Protein AF-A0A359GSI5-F1 (afdb_monomer)

pLDDT: mean 91.95, std 5.41, range [62.69, 98.25]

Sequence (83 aa):
MNTAMRTIIIIACLLLIPFTAVATAAIKQRFADGPNRVFSGGPLISGEIYSGPEPDWSFVNTIPTIELQLVDPPRSRVIWTAE

Mean predicted aligned error: 5.72 Å

Solvent-accessible surface area (backbone atoms only — not comparable to full-atom values): 5101 Å² total; per-residue (Å²): 133,58,71,68,58,53,52,53,51,53,52,51,57,59,53,46,53,62,49,53,50,51,53,51,50,57,58,53,31,45,72,28,73,38,43,60,102,85,45,55,9,8,54,63,79,82,75,85,81,88,82,73,77,88,72,85,63,72,68,54,81,78,43,68,60,50,78,46,64,42,87,80,72,54,32,13,39,79,45,70,56,81,134

Foldseek 3Di:
DDPVVVVVVVVVVVVVVVVVVVVVVQVVQCDDQAHDPPHWHHAHDDDDDDPDPDDPPPVVVVPQWDWDFDPPPGIIDIDGDDD

Radius of gyration: 21.41 Å; Cα contacts (8 Å, |Δi|>4): 87; chains: 1; bounding box: 51×22×65 Å

Structure (mmCIF, N/CA/C/O backbone):
data_AF-A0A359GSI5-F1
#
_entry.id   AF-A0A359GSI5-F1
#
loop_
_atom_site.group_PDB
_atom_site.id
_atom_site.type_symbol
_atom_site.label_atom_id
_atom_site.label_alt_id
_atom_site.label_comp_id
_atom_site.label_asym_id
_atom_site.label_entity_id
_atom_site.label_seq_id
_atom_site.pdbx_PDB_ins_code
_atom_site.Cartn_x
_atom_site.Cartn_y
_atom_site.Cartn_z
_atom_site.occupancy
_atom_site.B_iso_or_equiv
_atom_site.auth_seq_id
_atom_site.auth_comp_id
_atom_site.auth_asym_id
_atom_site.auth_atom_id
_atom_site.pdbx_PDB_model_num
ATOM 1 N N . MET A 1 1 ? 26.847 4.825 -36.032 1.00 62.69 1 MET A N 1
ATOM 2 C CA . MET A 1 1 ? 25.537 4.437 -35.462 1.00 62.69 1 MET A CA 1
ATOM 3 C C . MET A 1 1 ? 24.447 4.836 -36.445 1.00 62.69 1 MET A C 1
ATOM 5 O O . MET A 1 1 ? 24.307 6.025 -36.709 1.00 62.69 1 MET A O 1
ATOM 9 N N . ASN A 1 2 ? 23.733 3.866 -37.021 1.00 88.88 2 ASN A N 1
ATOM 10 C CA . ASN A 1 2 ? 22.697 4.129 -38.028 1.00 88.88 2 ASN A CA 1
ATOM 11 C C . ASN A 1 2 ? 21.530 4.920 -37.417 1.00 88.88 2 ASN A C 1
ATOM 13 O O . ASN A 1 2 ? 21.234 4.775 -36.231 1.00 88.88 2 ASN A O 1
ATOM 17 N N . THR A 1 3 ? 20.855 5.746 -38.215 1.00 91.94 3 THR A N 1
ATOM 18 C CA . THR A 1 3 ? 19.724 6.586 -37.773 1.00 91.94 3 THR A CA 1
ATOM 19 C C . THR A 1 3 ? 18.624 5.772 -37.089 1.00 91.94 3 THR A C 1
ATOM 21 O O . THR A 1 3 ? 18.172 6.161 -36.018 1.00 91.94 3 THR A O 1
ATOM 24 N N . ALA A 1 4 ? 18.293 4.589 -37.616 1.00 92.06 4 ALA A N 1
ATOM 25 C CA . ALA A 1 4 ? 17.346 3.656 -37.000 1.00 92.06 4 ALA A CA 1
ATOM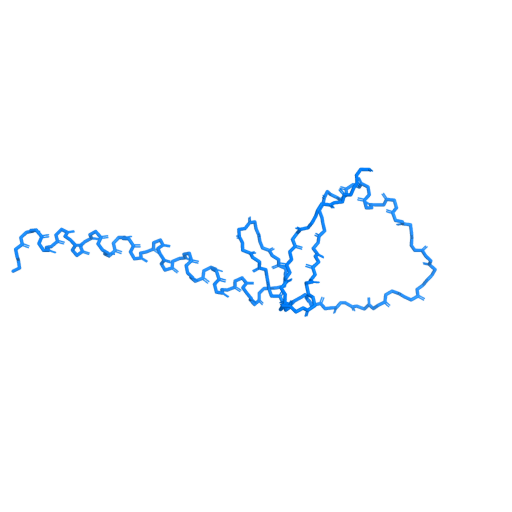 26 C C . ALA A 1 4 ? 17.743 3.243 -35.568 1.00 92.06 4 ALA A C 1
ATOM 28 O O . ALA A 1 4 ? 16.913 3.240 -34.664 1.00 92.06 4 ALA A O 1
ATOM 29 N N . MET A 1 5 ? 19.029 2.966 -35.337 1.00 93.56 5 MET A N 1
ATOM 30 C CA . MET A 1 5 ? 19.553 2.599 -34.017 1.00 93.56 5 MET A CA 1
ATOM 31 C C . MET A 1 5 ? 19.451 3.765 -33.026 1.00 93.56 5 MET A C 1
ATOM 33 O O . MET A 1 5 ? 19.100 3.553 -31.869 1.00 93.56 5 MET A O 1
ATOM 37 N N . ARG A 1 6 ? 19.679 5.006 -33.482 1.00 94.56 6 ARG A N 1
ATOM 38 C CA . ARG A 1 6 ? 19.493 6.211 -32.650 1.00 94.56 6 ARG A CA 1
ATOM 39 C C . ARG A 1 6 ? 18.038 6.364 -32.226 1.00 94.56 6 ARG A C 1
ATOM 41 O O . ARG A 1 6 ? 17.777 6.606 -31.053 1.00 94.56 6 ARG A O 1
ATOM 48 N N . THR A 1 7 ? 17.107 6.195 -33.163 1.00 96.62 7 THR A N 1
ATOM 49 C CA . THR A 1 7 ? 15.669 6.309 -32.891 1.00 96.62 7 THR A CA 1
ATOM 50 C C . THR A 1 7 ? 15.202 5.258 -31.888 1.00 96.62 7 THR A C 1
ATOM 52 O O . THR A 1 7 ? 14.497 5.599 -30.943 1.00 96.62 7 THR A O 1
ATOM 55 N N . ILE A 1 8 ? 15.647 4.004 -32.030 1.00 96.69 8 ILE A N 1
ATOM 56 C CA . ILE A 1 8 ? 15.322 2.927 -31.080 1.00 96.69 8 ILE A CA 1
ATOM 57 C C . ILE A 1 8 ? 15.823 3.264 -29.674 1.00 96.69 8 ILE A C 1
ATOM 59 O O . ILE A 1 8 ? 15.069 3.134 -28.714 1.00 96.69 8 ILE A O 1
ATOM 63 N N . ILE A 1 9 ? 17.066 3.738 -29.547 1.00 96.44 9 ILE A N 1
ATOM 64 C CA . ILE A 1 9 ? 17.640 4.110 -28.246 1.00 96.44 9 ILE A CA 1
ATOM 65 C C . ILE A 1 9 ? 16.836 5.244 -27.604 1.00 96.44 9 ILE A C 1
ATOM 67 O O . ILE A 1 9 ? 16.514 5.163 -26.423 1.00 96.44 9 ILE A O 1
ATOM 71 N N . ILE A 1 10 ? 16.465 6.272 -28.372 1.00 96.69 10 ILE A N 1
ATOM 72 C CA . ILE A 1 10 ? 15.665 7.391 -27.855 1.00 96.69 10 ILE A CA 1
ATOM 73 C C . ILE A 1 10 ? 14.310 6.892 -27.345 1.00 96.69 10 ILE A C 1
ATOM 75 O O . ILE A 1 10 ? 13.921 7.232 -26.231 1.00 96.69 10 ILE A O 1
ATOM 79 N N . ILE A 1 11 ? 13.614 6.051 -28.114 1.00 97.62 11 ILE A N 1
ATOM 80 C CA . ILE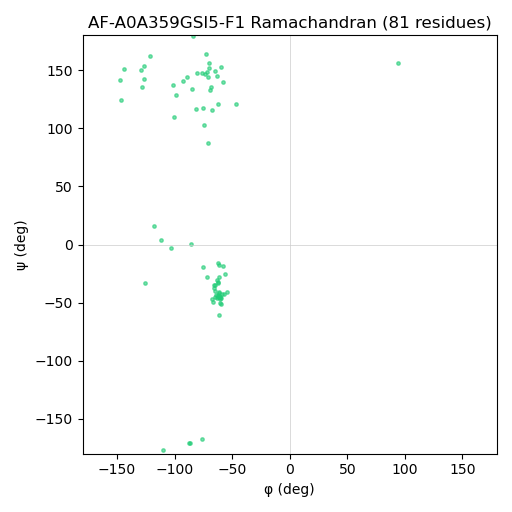 A 1 11 ? 12.326 5.479 -27.696 1.00 97.62 11 ILE A CA 1
ATOM 81 C C . ILE A 1 11 ? 12.496 4.637 -26.427 1.00 97.62 11 ILE A C 1
ATOM 83 O O . ILE A 1 11 ? 11.721 4.791 -25.486 1.00 97.62 11 ILE A O 1
ATOM 87 N N . ALA A 1 12 ? 13.527 3.792 -26.363 1.00 97.50 12 ALA A N 1
ATOM 88 C CA . ALA A 1 12 ? 13.807 2.976 -25.186 1.00 97.50 12 ALA A CA 1
ATOM 89 C C . ALA A 1 12 ? 14.072 3.839 -23.941 1.00 97.50 12 ALA A C 1
ATOM 91 O O . ALA A 1 12 ? 13.497 3.582 -22.885 1.00 97.50 12 ALA A O 1
ATOM 92 N N . CYS A 1 13 ? 14.875 4.901 -24.065 1.00 96.69 13 CYS A N 1
ATOM 93 C CA . CYS A 1 13 ? 15.118 5.851 -22.979 1.00 96.69 13 CYS A CA 1
ATOM 94 C C . CYS A 1 13 ? 13.834 6.560 -22.534 1.00 96.69 13 CYS A C 1
ATOM 96 O O . CYS A 1 13 ? 13.605 6.698 -21.335 1.00 96.69 13 CYS A O 1
ATOM 98 N N . LEU A 1 14 ? 12.981 6.975 -23.475 1.00 98.00 14 LEU A N 1
ATOM 99 C CA . LEU A 1 14 ? 11.709 7.624 -23.154 1.00 98.00 14 LEU A CA 1
ATOM 100 C C . LEU A 1 14 ? 10.748 6.679 -22.428 1.00 98.00 14 LEU A C 1
ATOM 102 O O . LEU A 1 14 ? 10.099 7.105 -21.478 1.00 98.00 14 LEU A O 1
ATOM 106 N N . LEU A 1 15 ? 10.683 5.404 -22.821 1.00 98.25 15 LEU A N 1
ATOM 107 C CA . LEU A 1 15 ? 9.849 4.392 -22.159 1.00 98.25 15 LEU A CA 1
ATOM 108 C C . LEU A 1 15 ? 10.385 3.976 -20.785 1.00 98.25 15 LEU A C 1
ATOM 110 O O . LEU A 1 15 ? 9.607 3.609 -19.902 1.00 98.25 15 LEU A O 1
ATOM 114 N N . LEU A 1 16 ? 11.698 4.066 -20.574 1.00 97.88 16 LEU A N 1
ATOM 115 C CA . LEU A 1 16 ? 12.318 3.754 -19.290 1.00 97.88 16 LEU A CA 1
ATOM 116 C C . LEU A 1 16 ? 11.817 4.684 -18.172 1.00 97.88 16 LEU A C 1
ATOM 118 O O . LEU A 1 16 ? 11.680 4.253 -17.028 1.00 97.88 16 LEU A O 1
ATOM 122 N N . ILE A 1 17 ? 11.503 5.942 -18.492 1.00 97.31 17 ILE A N 1
ATOM 123 C CA . ILE A 1 17 ? 11.045 6.948 -17.521 1.00 97.31 17 ILE A CA 1
ATOM 124 C C . ILE A 1 17 ? 9.721 6.535 -16.843 1.00 97.31 17 ILE A C 1
ATOM 126 O O . ILE A 1 17 ? 9.719 6.354 -15.624 1.00 97.31 17 ILE A O 1
ATOM 130 N N . PRO A 1 18 ? 8.595 6.335 -17.560 1.00 97.38 18 PRO A N 1
ATOM 131 C CA . PRO A 1 18 ? 7.351 5.914 -16.920 1.00 97.38 18 PRO A CA 1
ATOM 132 C C . PRO A 1 18 ? 7.470 4.517 -16.304 1.00 97.38 18 PRO A C 1
ATOM 134 O O . PRO A 1 18 ? 6.908 4.273 -15.238 1.00 97.38 18 PRO A O 1
ATOM 137 N N . PHE A 1 19 ? 8.236 3.611 -16.921 1.00 97.75 19 PHE A N 1
ATOM 138 C CA . PHE A 1 19 ? 8.444 2.268 -16.383 1.00 97.75 19 PHE A CA 1
ATOM 139 C C . PHE A 1 19 ? 9.092 2.304 -14.994 1.00 97.75 19 PHE A C 1
ATOM 141 O O . PHE A 1 19 ? 8.577 1.720 -14.039 1.00 97.75 19 PHE A O 1
ATOM 148 N N . THR A 1 20 ? 10.199 3.035 -14.860 1.00 97.38 20 THR A N 1
ATOM 149 C CA . THR A 1 20 ? 10.906 3.177 -13.581 1.00 97.38 20 THR A CA 1
ATOM 15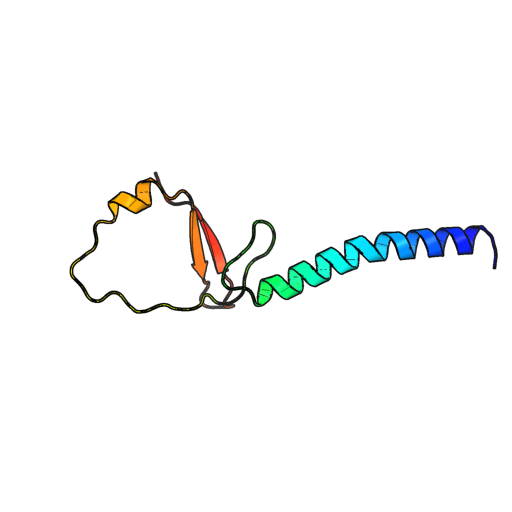0 C C . THR A 1 20 ? 10.075 3.927 -12.546 1.00 97.38 20 THR A C 1
ATOM 152 O O . THR A 1 20 ? 10.105 3.551 -11.373 1.00 97.38 20 THR A O 1
ATOM 155 N N . ALA A 1 21 ? 9.278 4.919 -12.955 1.00 96.44 21 ALA A N 1
ATOM 156 C CA . ALA A 1 21 ? 8.356 5.618 -12.062 1.00 96.44 21 ALA A CA 1
ATOM 157 C C . ALA A 1 21 ? 7.313 4.666 -11.452 1.00 96.44 21 ALA A C 1
ATOM 159 O O . ALA A 1 21 ? 7.163 4.617 -10.229 1.00 96.44 21 ALA A O 1
ATOM 160 N N . VAL A 1 22 ? 6.644 3.856 -12.281 1.00 96.19 22 VAL A N 1
ATOM 161 C CA . VAL A 1 22 ? 5.641 2.877 -11.827 1.00 96.19 22 VAL A CA 1
ATOM 162 C C . VAL A 1 22 ? 6.279 1.797 -10.955 1.00 96.19 22 VAL A C 1
ATOM 164 O O . VAL A 1 22 ? 5.759 1.494 -9.882 1.00 96.19 22 VAL A O 1
ATOM 167 N N . ALA A 1 23 ? 7.426 1.250 -11.369 1.00 96.00 23 ALA A N 1
ATOM 168 C CA . ALA A 1 23 ? 8.138 0.232 -10.599 1.00 96.00 23 ALA A CA 1
ATOM 169 C C . ALA A 1 23 ? 8.554 0.756 -9.215 1.00 96.00 23 ALA A C 1
ATOM 171 O O . ALA A 1 23 ? 8.323 0.098 -8.201 1.00 96.00 23 ALA A O 1
ATOM 172 N N . THR A 1 24 ? 9.101 1.972 -9.159 1.00 95.88 24 THR A N 1
ATOM 173 C CA . THR A 1 24 ? 9.503 2.607 -7.897 1.00 95.88 24 THR A CA 1
ATOM 174 C C . THR A 1 24 ? 8.295 2.863 -6.998 1.00 95.88 24 THR A C 1
ATOM 176 O O . THR A 1 24 ? 8.361 2.586 -5.802 1.00 95.88 24 THR A O 1
ATOM 179 N N . ALA A 1 25 ? 7.180 3.350 -7.552 1.00 94.25 25 ALA A N 1
ATOM 180 C CA . ALA A 1 25 ? 5.949 3.576 -6.796 1.00 94.25 25 ALA A CA 1
ATOM 181 C C . ALA A 1 25 ? 5.384 2.272 -6.211 1.00 94.25 25 ALA A C 1
ATOM 183 O O . ALA A 1 25 ? 5.051 2.223 -5.028 1.00 94.25 25 ALA A O 1
ATOM 184 N N . ALA A 1 26 ? 5.344 1.201 -7.008 1.00 92.88 26 ALA A N 1
ATOM 185 C CA . ALA A 1 26 ? 4.873 -0.108 -6.567 1.00 92.88 26 ALA A CA 1
ATOM 186 C C . ALA A 1 26 ? 5.732 -0.680 -5.429 1.00 92.88 26 ALA A C 1
ATOM 188 O O . ALA A 1 26 ? 5.198 -1.248 -4.479 1.00 92.88 26 ALA A O 1
ATOM 189 N N . ILE A 1 27 ? 7.058 -0.523 -5.506 1.00 94.00 27 ILE A N 1
ATOM 190 C CA . ILE A 1 27 ? 7.976 -0.979 -4.453 1.00 94.00 27 ILE A CA 1
ATOM 191 C C . ILE A 1 27 ? 7.783 -0.152 -3.184 1.00 94.00 27 ILE A C 1
ATOM 193 O O . ILE A 1 27 ? 7.646 -0.732 -2.112 1.00 94.00 27 ILE A O 1
ATOM 197 N N . LYS A 1 28 ? 7.722 1.181 -3.296 1.00 93.69 28 LYS A N 1
ATOM 198 C CA . LYS A 1 28 ? 7.507 2.064 -2.141 1.00 93.69 28 LYS A CA 1
ATOM 199 C C . LYS A 1 28 ? 6.197 1.756 -1.418 1.00 93.69 28 LYS A C 1
ATOM 201 O O . LYS A 1 28 ? 6.201 1.685 -0.195 1.00 93.69 28 LYS A O 1
ATOM 206 N N . GLN A 1 29 ? 5.108 1.509 -2.153 1.00 93.44 29 GLN A N 1
ATOM 207 C CA . GLN A 1 29 ? 3.808 1.243 -1.530 1.00 93.44 29 GLN A CA 1
ATOM 208 C C . GLN A 1 29 ? 3.814 -0.017 -0.655 1.00 93.44 29 GLN A C 1
ATOM 210 O O . GLN A 1 29 ? 3.149 -0.043 0.371 1.00 93.44 29 GLN A O 1
ATOM 215 N N . ARG A 1 30 ? 4.603 -1.044 -0.994 1.00 88.56 30 ARG A N 1
ATOM 216 C CA . ARG A 1 30 ? 4.680 -2.284 -0.197 1.00 88.56 30 ARG A CA 1
ATOM 217 C C . ARG A 1 30 ? 5.200 -2.085 1.228 1.00 88.56 30 ARG A C 1
ATOM 219 O O . ARG A 1 30 ? 5.057 -2.991 2.039 1.00 88.56 30 ARG A O 1
ATOM 226 N N . PHE A 1 31 ? 5.814 -0.940 1.511 1.00 90.62 31 PHE A N 1
ATOM 227 C CA . PHE A 1 31 ? 6.307 -0.566 2.837 1.00 90.62 31 PHE A CA 1
ATOM 228 C C . PHE A 1 31 ? 5.516 0.596 3.449 1.00 90.62 31 PHE A C 1
ATOM 230 O O . PHE A 1 31 ? 5.888 1.089 4.508 1.00 90.62 31 PHE A O 1
ATOM 237 N N . ALA A 1 32 ? 4.465 1.059 2.7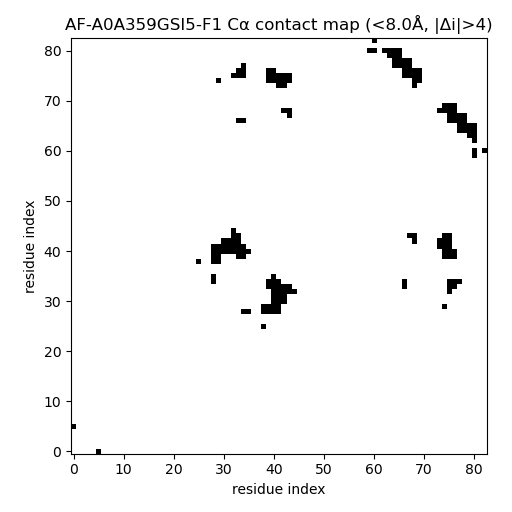72 1.00 92.38 32 ALA A N 1
ATOM 238 C CA . ALA A 1 32 ? 3.576 2.081 3.294 1.00 92.38 32 ALA A CA 1
ATOM 239 C C . ALA A 1 32 ? 2.558 1.462 4.259 1.00 92.38 32 ALA A C 1
ATOM 241 O O . ALA A 1 32 ? 2.120 0.324 4.065 1.00 92.38 32 ALA A O 1
ATOM 242 N N . ASP A 1 33 ? 2.178 2.250 5.258 1.00 91.75 33 ASP A N 1
ATOM 243 C CA . ASP A 1 33 ? 1.050 1.970 6.136 1.00 91.75 33 ASP A CA 1
ATOM 244 C C . ASP A 1 33 ? -0.243 2.243 5.358 1.00 91.75 33 ASP A C 1
ATOM 246 O O . ASP A 1 33 ? -0.574 3.394 5.074 1.00 91.75 33 ASP A O 1
ATOM 250 N N . GLY A 1 34 ? -0.891 1.171 4.905 1.00 90.44 34 GLY A N 1
ATOM 251 C CA . GLY A 1 34 ? -2.110 1.243 4.102 1.00 90.44 34 GLY A CA 1
ATOM 252 C C . GLY A 1 34 ? -1.900 1.204 2.576 1.00 90.44 34 GLY A C 1
ATOM 253 O O . GLY A 1 34 ? -0.817 1.493 2.040 1.00 90.44 34 GLY A O 1
ATOM 254 N N . PRO A 1 35 ? -2.925 0.777 1.817 1.00 92.25 35 PRO A N 1
ATOM 255 C CA . PRO A 1 35 ? -2.922 0.784 0.360 1.00 92.25 35 PRO A CA 1
ATOM 256 C C . PRO A 1 35 ? -3.052 2.198 -0.214 1.00 92.25 35 PRO A C 1
ATOM 258 O O . PRO A 1 35 ? -3.492 3.136 0.437 1.00 92.25 35 PRO A O 1
ATOM 261 N N . ASN A 1 36 ? -2.731 2.341 -1.498 1.00 89.44 36 ASN A N 1
ATOM 262 C CA . ASN A 1 36 ? -3.170 3.494 -2.279 1.00 89.44 36 ASN A CA 1
ATOM 263 C C . ASN A 1 36 ? -4.211 3.051 -3.315 1.00 89.44 36 ASN A C 1
ATOM 265 O O . ASN A 1 36 ? -4.577 1.879 -3.403 1.00 89.44 36 ASN A O 1
ATOM 269 N N . ARG A 1 37 ? -4.666 3.985 -4.154 1.00 83.00 37 ARG A N 1
ATOM 270 C CA . ARG A 1 37 ? -5.692 3.735 -5.181 1.00 83.00 37 ARG A CA 1
ATOM 271 C C . ARG A 1 37 ? -5.354 2.631 -6.200 1.00 83.00 37 ARG A C 1
ATOM 273 O O . ARG A 1 37 ? -6.248 2.181 -6.906 1.00 83.00 37 ARG A O 1
ATOM 280 N N . VAL A 1 38 ? -4.083 2.254 -6.333 1.00 86.94 38 VAL A N 1
ATOM 281 C CA . VAL A 1 38 ? -3.538 1.396 -7.401 1.00 86.94 38 VAL A CA 1
ATOM 282 C C . VAL A 1 38 ? -2.770 0.186 -6.853 1.00 86.94 38 VAL A C 1
ATOM 284 O O . VAL A 1 38 ? -2.791 -0.878 -7.467 1.00 86.94 38 VAL A O 1
ATOM 287 N N . PHE A 1 39 ? -2.103 0.312 -5.704 1.00 91.12 39 PHE A N 1
ATOM 288 C CA . PHE A 1 39 ? -1.250 -0.730 -5.131 1.00 91.12 39 PHE A CA 1
ATOM 289 C C . PHE A 1 39 ? -1.642 -1.051 -3.687 1.00 91.12 39 PHE A C 1
ATOM 291 O O . PHE A 1 39 ? -1.950 -0.155 -2.901 1.00 91.12 39 PHE A O 1
ATOM 298 N N . SER A 1 40 ? -1.567 -2.335 -3.324 1.00 91.44 40 SER A N 1
ATOM 299 C CA . SER A 1 40 ? -1.666 -2.768 -1.926 1.00 91.44 40 SER A CA 1
ATOM 300 C C . SER A 1 40 ? -0.517 -2.207 -1.095 1.00 91.44 40 SER A C 1
ATOM 302 O O . SER A 1 40 ? 0.611 -2.102 -1.589 1.00 91.44 40 SER A O 1
ATOM 304 N N . GLY A 1 41 ? -0.816 -1.888 0.160 1.00 93.12 41 GLY A N 1
ATOM 305 C CA . GLY A 1 41 ? 0.169 -1.430 1.125 1.00 93.12 41 GLY A CA 1
ATOM 306 C C . GL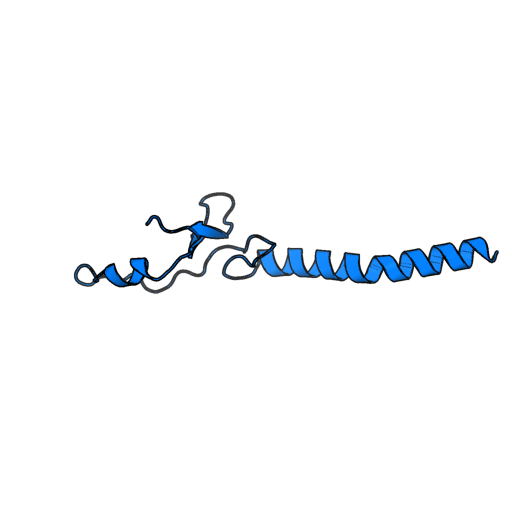Y A 1 41 ? 0.897 -2.574 1.811 1.00 93.12 41 GLY A C 1
ATOM 307 O O . GLY A 1 41 ? 0.624 -3.759 1.570 1.00 93.12 41 GLY A O 1
ATOM 308 N N . GLY A 1 42 ? 1.815 -2.192 2.688 1.00 92.31 42 GLY A N 1
ATOM 309 C CA . GLY A 1 42 ? 2.452 -3.093 3.634 1.00 92.31 42 GLY A CA 1
ATOM 310 C C . GLY A 1 42 ? 1.542 -3.451 4.813 1.00 92.31 42 GLY A C 1
ATOM 311 O O . GLY A 1 42 ? 0.328 -3.203 4.766 1.00 92.31 42 GLY A O 1
ATOM 312 N N . PRO A 1 43 ? 2.123 -4.055 5.860 1.00 93.06 43 PRO A N 1
ATOM 313 C CA . PRO A 1 43 ? 1.449 -4.258 7.135 1.00 93.06 43 PRO A CA 1
ATOM 314 C C . PRO A 1 43 ? 0.987 -2.918 7.721 1.00 93.06 43 PRO A C 1
ATOM 316 O O . PRO A 1 43 ? 1.718 -1.932 7.638 1.00 93.06 43 PRO A O 1
ATOM 319 N N . LEU A 1 44 ? -0.209 -2.904 8.305 1.00 93.44 44 LEU A N 1
ATOM 320 C CA . LEU A 1 44 ? -0.736 -1.752 9.021 1.00 93.44 44 LEU A CA 1
ATOM 321 C C . LEU A 1 44 ? 0.015 -1.558 10.338 1.00 93.44 44 LEU A C 1
ATOM 323 O O . LEU A 1 44 ? 0.380 -2.526 11.014 1.00 93.44 44 LEU A O 1
ATOM 327 N N . ILE A 1 45 ? 0.219 -0.302 10.718 1.00 92.38 45 ILE A N 1
ATOM 328 C CA . ILE A 1 45 ? 0.768 0.044 12.027 1.00 92.38 45 ILE A CA 1
ATOM 329 C C . ILE A 1 45 ? -0.368 -0.005 13.052 1.00 92.38 45 ILE A C 1
ATOM 331 O O . ILE A 1 45 ? -1.328 0.760 12.985 1.00 92.38 45 ILE A O 1
ATOM 335 N N . SER A 1 46 ? -0.262 -0.909 14.025 1.00 88.62 46 SER A N 1
ATOM 336 C CA . SER A 1 46 ? -1.243 -1.004 15.107 1.00 88.62 46 SER A CA 1
ATOM 337 C C . SER A 1 46 ? -1.165 0.203 16.046 1.00 88.62 46 SER A C 1
ATOM 339 O O . SER A 1 46 ? -0.083 0.571 16.507 1.00 88.62 46 SER A O 1
ATOM 341 N N . GLY A 1 47 ? -2.326 0.780 16.363 1.00 88.31 47 GLY A N 1
ATOM 342 C CA . GLY A 1 47 ? -2.486 1.786 17.414 1.00 88.31 47 GLY A CA 1
ATOM 343 C C . GLY A 1 47 ? -2.732 1.180 18.800 1.00 88.31 47 GLY A C 1
ATOM 344 O O . GLY A 1 47 ? -2.641 -0.032 19.003 1.00 88.31 47 GLY A O 1
ATOM 345 N N . GLU A 1 48 ? -3.069 2.040 19.762 1.00 92.19 48 GLU A N 1
ATOM 346 C CA . GLU A 1 48 ? -3.496 1.619 21.099 1.00 92.19 48 GLU A CA 1
ATOM 347 C C . GLU A 1 48 ? -4.861 0.916 21.041 1.00 92.19 48 GLU A C 1
ATOM 349 O O . GLU A 1 48 ? -5.787 1.376 20.370 1.00 92.19 48 GLU A O 1
ATOM 354 N N . ILE A 1 49 ? -4.993 -0.209 21.750 1.00 90.38 49 ILE A N 1
ATOM 355 C CA . ILE A 1 49 ? -6.252 -0.954 21.815 1.00 90.38 49 ILE A CA 1
ATOM 356 C C . ILE A 1 49 ? -7.223 -0.210 22.731 1.00 90.38 49 ILE A C 1
ATOM 358 O O . ILE A 1 49 ? -6.999 -0.085 23.937 1.00 90.38 49 ILE A O 1
ATOM 362 N N . TYR A 1 50 ? -8.342 0.231 22.161 1.00 89.00 50 TYR A N 1
ATOM 36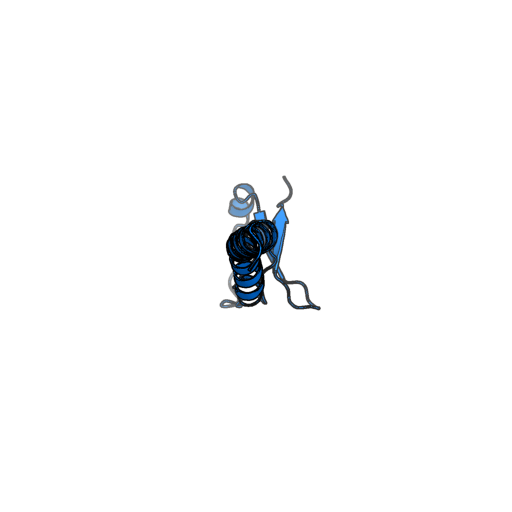3 C CA . TYR A 1 50 ? -9.431 0.816 22.929 1.00 89.00 50 TYR A CA 1
ATOM 364 C C . TYR A 1 50 ? -10.004 -0.211 23.919 1.00 89.00 50 TYR A C 1
ATOM 366 O O . TYR A 1 50 ? -10.470 -1.275 23.520 1.00 89.00 50 TYR A O 1
ATOM 374 N N . SER A 1 51 ? -9.956 0.116 25.214 1.00 94.12 51 SER A N 1
ATOM 375 C CA . SER A 1 51 ? -10.378 -0.767 26.318 1.00 94.12 51 SER A CA 1
ATOM 376 C C . SER A 1 5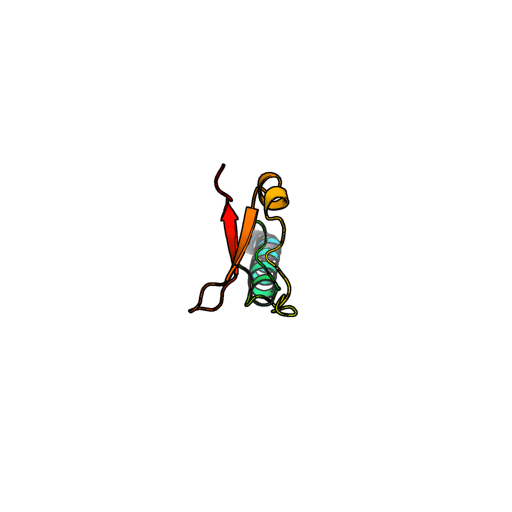1 ? -11.547 -0.195 27.141 1.00 94.12 51 SER A C 1
ATOM 378 O O . SER A 1 51 ? -11.769 -0.609 28.278 1.00 94.12 51 SER A O 1
ATOM 380 N N . GLY A 1 52 ? -12.255 0.807 26.609 1.00 94.06 52 GLY A N 1
ATOM 381 C CA . GLY A 1 52 ? -13.394 1.454 27.267 1.00 94.06 52 GLY A CA 1
ATOM 382 C C . GLY A 1 52 ? -14.744 0.768 26.997 1.00 94.06 52 GLY A C 1
ATOM 383 O O . GLY A 1 52 ? -14.780 -0.322 26.426 1.00 94.06 52 GLY A O 1
ATOM 384 N N . PRO A 1 53 ? -15.864 1.394 27.408 1.00 94.62 53 PRO A N 1
ATOM 385 C CA . PRO A 1 53 ? -17.213 0.963 27.031 1.00 94.62 53 PRO A CA 1
ATOM 386 C C . PRO A 1 53 ? -17.410 0.997 25.514 1.00 94.62 53 PRO A C 1
ATOM 388 O O . PRO A 1 53 ? -16.797 1.824 24.855 1.00 94.62 53 PRO A O 1
ATOM 391 N N . GLU A 1 54 ? -18.299 0.163 24.972 1.00 91.88 54 GLU A N 1
ATOM 392 C CA . GLU A 1 54 ? -18.568 0.107 23.527 1.00 91.88 54 GLU A CA 1
ATOM 393 C C . GLU A 1 54 ? -18.754 1.516 22.923 1.00 91.88 54 GLU A C 1
ATOM 395 O O . GLU A 1 54 ? -19.636 2.257 23.379 1.00 91.88 54 GLU A O 1
ATOM 400 N N . PRO A 1 55 ? -17.926 1.918 21.939 1.00 90.31 55 PRO A N 1
ATOM 401 C CA . PRO A 1 55 ? -18.062 3.224 21.319 1.00 90.31 55 PRO A CA 1
ATOM 402 C C . PRO A 1 55 ? -19.331 3.269 20.465 1.00 90.31 55 PRO A C 1
ATOM 404 O O . PRO A 1 55 ? -19.823 2.252 19.979 1.00 90.31 55 PRO A O 1
ATOM 407 N N . ASP A 1 56 ? -19.856 4.470 20.244 1.00 92.94 56 ASP A N 1
ATOM 408 C CA . ASP A 1 56 ? -20.903 4.647 19.244 1.00 92.94 56 ASP A CA 1
ATOM 409 C C . ASP A 1 56 ? -20.319 4.397 17.846 1.00 92.94 56 ASP A C 1
ATOM 411 O O . ASP A 1 56 ? -19.453 5.142 17.393 1.00 92.94 56 ASP A O 1
ATOM 415 N N . TRP A 1 57 ? -20.794 3.356 17.160 1.00 90.56 57 TRP A N 1
ATOM 416 C CA . TRP A 1 57 ? -20.373 3.001 15.802 1.00 90.56 57 TRP A CA 1
ATOM 417 C C . TRP A 1 57 ? -21.144 3.741 14.704 1.00 90.56 57 TRP A C 1
ATOM 419 O O . TRP A 1 57 ? -20.856 3.543 13.523 1.00 90.56 57 TRP A O 1
ATOM 429 N N . SER A 1 58 ? -22.092 4.619 15.055 1.00 92.12 58 SER A N 1
ATOM 430 C CA . SER A 1 58 ? -22.907 5.363 14.084 1.00 92.12 58 SER A CA 1
ATOM 431 C C . SER A 1 58 ? -22.076 6.185 13.089 1.00 92.12 58 SER A C 1
ATOM 433 O O . SER A 1 58 ? -22.510 6.400 11.957 1.00 92.12 58 SER A O 1
ATOM 435 N N . PHE A 1 59 ? -20.854 6.589 13.459 1.00 89.19 59 PHE A N 1
ATOM 436 C CA . PHE A 1 59 ? -19.946 7.325 12.574 1.00 89.19 59 PHE A CA 1
ATOM 437 C C . PHE A 1 59 ? -19.528 6.514 11.334 1.00 89.19 59 PHE A C 1
ATOM 439 O O . PHE A 1 59 ? -19.311 7.102 10.269 1.00 89.19 59 PHE A O 1
ATOM 446 N N . VAL A 1 60 ? -19.458 5.178 11.440 1.00 90.50 60 VAL A N 1
ATOM 447 C CA . VAL A 1 60 ? -19.068 4.283 10.335 1.00 90.50 60 VAL A CA 1
ATOM 448 C C . VAL A 1 60 ? -20.041 4.393 9.163 1.00 90.50 60 VAL A C 1
ATOM 450 O O . VAL A 1 60 ? -19.614 4.274 8.019 1.00 90.50 60 VAL A O 1
ATOM 453 N N . ASN A 1 61 ? -21.305 4.751 9.417 1.00 91.06 61 ASN A N 1
ATOM 454 C CA . ASN A 1 61 ? -22.327 4.945 8.380 1.00 91.06 61 ASN A CA 1
ATOM 455 C C . ASN A 1 61 ? -21.975 6.058 7.375 1.00 91.06 61 ASN A C 1
ATOM 457 O O . ASN A 1 61 ? -22.559 6.134 6.300 1.00 91.06 61 ASN A O 1
ATOM 461 N N . THR A 1 62 ? -21.037 6.946 7.720 1.00 92.44 62 THR A N 1
ATOM 462 C CA . THR A 1 62 ? -20.563 8.023 6.832 1.00 92.44 62 THR A CA 1
ATOM 463 C C . THR A 1 62 ? -19.195 7.739 6.210 1.00 92.44 62 THR A C 1
ATOM 465 O O . THR A 1 62 ? -18.706 8.527 5.400 1.00 92.44 62 THR A O 1
ATOM 468 N N . ILE A 1 63 ? -18.573 6.613 6.567 1.00 92.50 63 ILE A N 1
ATOM 469 C CA . ILE A 1 63 ? -17.270 6.191 6.062 1.00 92.50 63 ILE A CA 1
ATOM 470 C C . ILE A 1 63 ? -17.509 5.137 4.977 1.00 92.50 63 ILE A C 1
ATOM 472 O O . ILE A 1 63 ? -17.885 4.017 5.308 1.00 92.50 63 ILE A O 1
ATO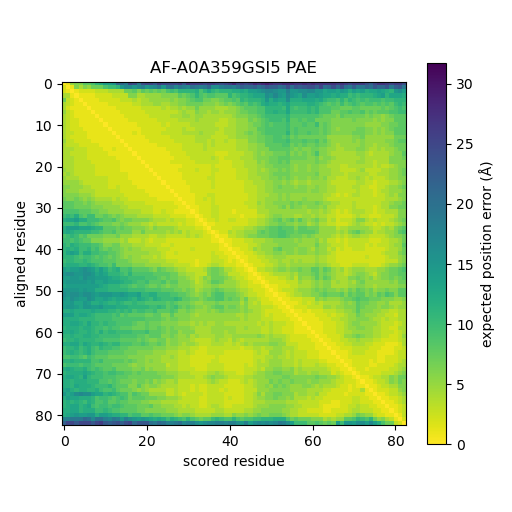M 476 N N . PRO A 1 64 ? -17.267 5.439 3.688 1.00 92.69 64 PRO A N 1
ATOM 477 C CA . PRO A 1 64 ? -17.575 4.514 2.591 1.00 92.69 64 PRO A CA 1
ATOM 478 C C . PRO A 1 64 ? -16.576 3.356 2.469 1.00 92.69 64 PRO A C 1
ATOM 480 O O . PRO A 1 64 ? -16.840 2.356 1.801 1.00 92.69 64 PRO A O 1
ATOM 483 N N . THR A 1 65 ? -15.386 3.513 3.049 1.00 92.75 65 THR A N 1
ATOM 484 C CA . THR A 1 65 ? -14.283 2.571 2.885 1.00 92.75 65 THR A CA 1
ATOM 485 C C . THR A 1 65 ? -13.430 2.487 4.135 1.00 92.75 65 THR A C 1
ATOM 487 O O . THR A 1 65 ? -13.114 3.517 4.727 1.00 92.75 65 THR A O 1
ATOM 490 N N . ILE A 1 66 ? -12.977 1.282 4.467 1.00 91.62 66 ILE A N 1
ATOM 491 C CA . ILE A 1 66 ? -12.019 1.038 5.549 1.00 91.62 66 ILE A CA 1
ATOM 492 C C . ILE A 1 66 ? -10.828 0.228 5.044 1.00 91.62 66 ILE A C 1
ATOM 494 O O . ILE A 1 66 ? -10.930 -0.530 4.075 1.00 91.62 66 ILE A O 1
ATOM 498 N N . GLU A 1 67 ? -9.686 0.395 5.703 1.00 92.56 67 GLU A N 1
ATOM 499 C CA . GLU A 1 67 ? -8.460 -0.333 5.393 1.00 92.56 67 GLU A CA 1
ATOM 500 C C . GLU A 1 67 ? -8.296 -1.513 6.345 1.00 92.56 67 GLU A C 1
ATOM 502 O O . GLU A 1 67 ? -8.367 -1.358 7.561 1.00 92.56 67 GLU A O 1
ATOM 507 N N . LEU A 1 68 ? -8.068 -2.700 5.787 1.00 92.25 68 LEU A N 1
ATOM 508 C CA . LEU A 1 68 ? -7.831 -3.924 6.547 1.00 92.25 68 LEU A CA 1
ATOM 509 C C . LEU A 1 68 ? -6.572 -4.628 6.052 1.00 92.25 68 LEU A C 1
ATOM 511 O O . LEU A 1 68 ? -6.229 -4.575 4.868 1.00 92.25 68 LEU A O 1
ATOM 515 N N . GLN A 1 69 ? -5.906 -5.337 6.959 1.00 92.81 69 GLN A N 1
ATOM 516 C CA . GLN A 1 69 ? -4.735 -6.154 6.664 1.00 92.81 69 GLN A CA 1
ATOM 517 C C . GLN A 1 69 ? -5.101 -7.644 6.573 1.00 92.81 69 GLN A C 1
ATOM 519 O O . GLN A 1 69 ? -5.821 -8.177 7.413 1.00 92.81 69 GLN A O 1
ATOM 524 N N . LEU A 1 70 ? -4.546 -8.335 5.573 1.00 91.44 70 LEU A N 1
ATOM 525 C CA . LEU A 1 70 ? -4.560 -9.798 5.490 1.00 91.44 70 LEU A CA 1
ATOM 526 C C . LEU A 1 70 ? -3.592 -10.425 6.502 1.00 91.44 70 LEU A C 1
ATOM 528 O O . LEU A 1 70 ? -2.512 -9.892 6.740 1.00 91.44 70 LEU A O 1
ATOM 532 N N . VAL A 1 71 ? -3.936 -11.597 7.038 1.00 91.44 71 VAL A N 1
ATOM 533 C CA . VAL A 1 71 ? -3.065 -12.318 7.984 1.00 91.44 71 VAL A CA 1
ATOM 534 C C . VAL A 1 71 ? -1.781 -12.797 7.299 1.00 91.44 71 VAL A C 1
ATOM 536 O O . VAL A 1 71 ? -0.688 -12.524 7.787 1.00 91.44 71 VAL A O 1
ATOM 539 N N . ASP A 1 72 ? -1.908 -13.458 6.144 1.00 90.69 72 ASP A N 1
ATOM 540 C CA . ASP A 1 72 ? -0.776 -13.951 5.357 1.00 90.69 72 ASP A CA 1
ATOM 541 C C . ASP A 1 72 ? -1.083 -13.890 3.844 1.00 90.69 72 ASP A C 1
ATOM 543 O O . ASP A 1 72 ? -2.103 -14.434 3.405 1.00 90.69 72 ASP A O 1
ATOM 547 N N . PRO A 1 73 ? -0.251 -13.222 3.018 1.00 90.06 73 PRO A N 1
ATOM 548 C CA . PRO A 1 73 ? 0.840 -12.324 3.411 1.00 90.06 73 PRO A CA 1
ATOM 549 C C . PRO A 1 73 ? 0.300 -11.016 4.015 1.00 90.06 73 PRO A C 1
ATOM 551 O O . PRO A 1 73 ? -0.771 -10.564 3.594 1.00 90.06 73 PRO A O 1
ATOM 554 N N . PRO A 1 74 ? 1.048 -10.353 4.920 1.00 91.06 74 PRO A N 1
ATOM 555 C CA . PRO A 1 74 ? 0.606 -9.139 5.601 1.00 91.06 74 PRO A CA 1
ATOM 556 C C . PRO A 1 74 ? 0.566 -7.949 4.636 1.00 91.06 74 PRO A C 1
ATOM 558 O O . PRO A 1 74 ? 1.536 -7.213 4.462 1.00 91.06 74 PRO A O 1
ATOM 561 N N . ARG A 1 75 ? -0.572 -7.802 3.954 1.00 90.88 75 ARG A N 1
ATOM 562 C CA . ARG A 1 75 ? -0.844 -6.747 2.973 1.00 90.88 75 ARG A CA 1
ATOM 563 C C . ARG A 1 75 ? -2.152 -6.059 3.300 1.00 90.88 75 ARG A C 1
ATOM 565 O O . ARG A 1 75 ? -3.156 -6.727 3.554 1.00 90.88 75 ARG A O 1
ATOM 572 N N . SER A 1 76 ? -2.140 -4.738 3.230 1.00 93.62 76 SER A N 1
ATOM 573 C CA . SER A 1 76 ? -3.312 -3.902 3.469 1.00 93.62 76 SER A CA 1
ATOM 574 C C . SER A 1 76 ? -4.114 -3.657 2.186 1.00 93.62 76 SER A C 1
ATOM 576 O O . SER A 1 76 ? -3.571 -3.581 1.073 1.00 93.62 76 SER A O 1
ATOM 578 N N . ARG A 1 77 ? -5.443 -3.603 2.328 1.00 90.69 77 ARG A N 1
ATOM 579 C CA . ARG A 1 77 ? -6.419 -3.418 1.246 1.00 90.69 77 ARG A CA 1
ATOM 580 C C . ARG A 1 77 ? -7.587 -2.559 1.719 1.00 90.69 77 ARG A C 1
ATOM 582 O O . ARG A 1 77 ? -7.953 -2.600 2.887 1.00 90.69 77 ARG A O 1
ATOM 589 N N . VAL A 1 78 ? -8.188 -1.842 0.775 1.00 92.00 78 VAL A N 1
ATOM 590 C CA . VAL A 1 78 ? -9.434 -1.107 0.992 1.00 92.00 78 VAL A CA 1
ATOM 591 C C . VAL A 1 78 ? -10.611 -2.055 0.790 1.00 92.00 78 VAL A C 1
ATOM 593 O O . VAL A 1 78 ? -10.642 -2.790 -0.203 1.00 92.00 78 VAL A O 1
ATOM 596 N N . ILE A 1 79 ? -11.569 -2.023 1.709 1.00 91.19 79 ILE A N 1
ATOM 597 C CA . ILE A 1 79 ? -12.886 -2.642 1.558 1.00 91.19 79 ILE A CA 1
ATOM 598 C C . ILE A 1 79 ? -13.981 -1.587 1.705 1.00 91.19 79 ILE A C 1
ATOM 600 O O . ILE A 1 79 ? -13.742 -0.505 2.241 1.00 91.19 79 ILE A O 1
ATOM 604 N N . TRP A 1 80 ? -15.178 -1.921 1.239 1.00 91.56 80 TRP A N 1
ATOM 605 C CA . TRP A 1 80 ? -16.359 -1.081 1.388 1.00 91.56 80 TRP A CA 1
A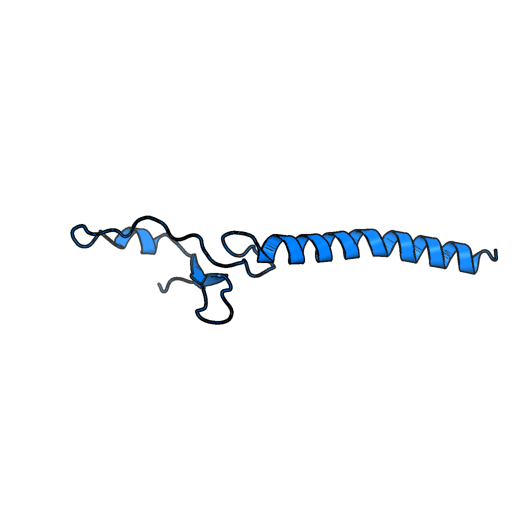TOM 606 C C . TRP A 1 80 ? -17.124 -1.461 2.645 1.00 91.56 80 TRP A C 1
ATOM 608 O O . TRP A 1 80 ? -17.235 -2.644 2.980 1.00 91.56 80 TRP A O 1
ATOM 618 N N . THR A 1 81 ? -17.636 -0.449 3.327 1.00 90.19 81 THR A N 1
ATOM 619 C CA . THR A 1 81 ? -18.639 -0.632 4.373 1.00 90.19 81 THR A CA 1
ATOM 620 C C . THR A 1 81 ? -19.970 -1.021 3.725 1.00 90.19 81 THR A C 1
ATOM 622 O O . THR A 1 81 ? -20.238 -0.677 2.571 1.00 90.19 81 THR A O 1
ATOM 625 N N . ALA A 1 82 ? -20.769 -1.822 4.430 1.00 81.81 82 ALA A N 1
ATOM 626 C CA . ALA A 1 82 ? -22.133 -2.120 4.002 1.00 81.81 82 ALA A CA 1
ATOM 627 C C . ALA A 1 82 ? -23.040 -0.915 4.302 1.00 81.81 82 ALA A C 1
ATOM 629 O O . ALA A 1 82 ? -22.796 -0.214 5.285 1.00 81.81 82 ALA A O 1
ATOM 630 N N . GLU A 1 83 ? -24.052 -0.696 3.456 1.00 64.75 83 GLU A N 1
ATOM 631 C CA . GLU A 1 83 ? -25.156 0.241 3.732 1.00 64.75 83 GLU A CA 1
ATOM 632 C C . GLU A 1 83 ? -26.076 -0.263 4.850 1.00 64.75 83 GLU A C 1
ATOM 634 O O . GLU A 1 83 ? -26.298 -1.497 4.932 1.00 64.75 83 GLU A O 1
#

Secondary structure (DSSP, 8-state):
--HHHHHHHHHHHHHHHHHHHHHHHHHHHTTSSS--SSS-B-PPPP-PPP-SSPP-GGGGGG--EEEEE-SSS--EEEEEPP-

Nearest PDB structures (foldseek):
  7byr-assembly1_H  TM=3.284E-01  e=8.966E+00  Homo sapiens